Protein AF-X0CG64-F1 (afdb_monomer_lite)

Secondary structure (DSSP, 8-state):
--SSHHHHHHHHHHHHHHHHHHHHTEEE-TTT--EEETT-SB--STTT--B----HHHHHHHHHHHHHHHHHHHHHHH-S-SSSHHHHHHHHHHHHHHHHHH-HHHHHHH--HHHHHHHHSHHHHH--

pLDDT: mean 71.72, std 9.98, range [33.91, 88.56]

Organism: NCBI:txid1089458

Sequence (128 aa):
MAIFNFTESAQILRETILGLFDNANRCRCLACGIDNFLGNQHCSGALCGQALSVSLAAQKRALAENIHNHVLDHLRQHGPPAHGRLRRLVRVVILIESARLEGPATLATLIIPDNMIALFGQNSLLSD

Radius of gyration: 17.11 Å; chains: 1; bounding box: 44×32×49 Å

Structure (mmCIF, N/CA/C/O backbone):
data_AF-X0CG64-F1
#
_entry.id   AF-X0CG64-F1
#
loop_
_atom_site.group_PDB
_atom_site.id
_atom_site.type_symbol
_atom_site.label_atom_id
_atom_site.label_alt_id
_atom_site.label_comp_id
_atom_site.label_asym_id
_atom_site.label_entity_id
_atom_site.label_seq_id
_atom_site.pdbx_PDB_ins_code
_atom_site.Cartn_x
_atom_site.Cartn_y
_atom_site.Cartn_z
_atom_site.occupancy
_atom_site.B_iso_or_equiv
_atom_site.auth_seq_id
_atom_site.auth_comp_id
_atom_site.auth_asym_id
_atom_site.auth_atom_id
_atom_site.pdbx_PDB_model_num
ATOM 1 N N . MET A 1 1 ? 2.750 -21.631 -24.506 1.00 33.91 1 MET A N 1
ATOM 2 C CA . MET A 1 1 ? 1.515 -20.993 -23.996 1.00 33.91 1 MET A CA 1
ATOM 3 C C . MET A 1 1 ? 1.868 -20.084 -22.817 1.00 33.91 1 MET A C 1
ATOM 5 O O . MET A 1 1 ? 1.818 -20.542 -21.690 1.00 33.91 1 MET A O 1
ATOM 9 N N . ALA A 1 2 ? 2.297 -18.836 -23.055 1.00 40.44 2 ALA A N 1
ATOM 10 C CA . ALA A 1 2 ? 2.787 -17.928 -21.993 1.00 40.44 2 ALA A CA 1
ATOM 11 C C . ALA A 1 2 ? 2.050 -16.574 -21.938 1.00 40.44 2 ALA A C 1
ATOM 13 O O . ALA A 1 2 ? 2.411 -15.696 -21.165 1.00 40.44 2 ALA A O 1
ATOM 14 N N . ILE A 1 3 ? 1.013 -16.404 -22.763 1.00 42.91 3 ILE A N 1
ATOM 15 C CA . ILE A 1 3 ? 0.292 -15.131 -22.916 1.00 42.91 3 ILE A CA 1
ATOM 16 C C . ILE A 1 3 ? -0.887 -15.033 -21.921 1.00 42.91 3 ILE A C 1
ATOM 18 O O . ILE A 1 3 ? -1.357 -13.940 -21.639 1.00 42.91 3 ILE A O 1
ATOM 22 N N . PHE A 1 4 ? -1.312 -16.151 -21.316 1.00 40.59 4 PHE A N 1
ATOM 23 C CA . PHE A 1 4 ? -2.484 -16.201 -20.429 1.00 40.59 4 PHE A CA 1
ATOM 24 C C . PHE A 1 4 ? -2.215 -15.890 -18.943 1.00 40.59 4 PHE A C 1
ATOM 26 O O . PHE A 1 4 ? -3.157 -15.555 -18.240 1.00 40.59 4 PHE A O 1
ATOM 33 N N . ASN A 1 5 ? -0.965 -15.903 -18.463 1.00 53.03 5 ASN A N 1
ATOM 34 C CA . ASN A 1 5 ? -0.682 -15.737 -17.020 1.00 53.03 5 ASN A CA 1
ATOM 35 C C . ASN A 1 5 ? -0.398 -14.290 -16.594 1.00 53.03 5 ASN A C 1
ATOM 37 O O . ASN A 1 5 ? -0.198 -14.011 -15.414 1.00 53.03 5 ASN A O 1
ATOM 41 N N . PHE A 1 6 ? -0.309 -13.370 -17.551 1.00 52.50 6 PHE A N 1
ATOM 42 C CA . PHE A 1 6 ? 0.230 -12.038 -17.300 1.00 52.50 6 PHE A CA 1
ATOM 43 C C . PHE A 1 6 ? -0.860 -11.006 -16.967 1.00 52.50 6 PHE A C 1
ATOM 45 O O . PHE A 1 6 ? -0.665 -10.113 -16.146 1.00 52.50 6 PHE A O 1
ATOM 52 N N . THR A 1 7 ? -2.033 -11.145 -17.583 1.00 60.47 7 THR A N 1
ATOM 53 C CA . THR A 1 7 ? -3.235 -10.366 -17.258 1.00 60.47 7 THR A CA 1
ATOM 54 C C . THR A 1 7 ? -3.812 -10.759 -15.902 1.00 60.47 7 THR A C 1
ATOM 56 O O . THR A 1 7 ? -4.173 -9.881 -15.124 1.00 60.47 7 THR A O 1
ATOM 59 N N . GLU A 1 8 ? -3.831 -12.056 -15.590 1.00 68.75 8 GLU A N 1
ATOM 60 C CA . GLU A 1 8 ? -4.320 -12.578 -14.309 1.00 68.75 8 GLU A CA 1
ATOM 61 C C . GLU A 1 8 ? -3.436 -12.126 -13.139 1.00 68.75 8 GLU A C 1
ATOM 63 O O . GLU A 1 8 ? -3.936 -11.603 -12.148 1.00 68.75 8 GLU A O 1
ATOM 68 N N . SER A 1 9 ? -2.109 -12.216 -13.276 1.00 68.81 9 SER A N 1
ATOM 69 C CA . SER A 1 9 ? -1.186 -11.793 -12.218 1.00 68.81 9 SER A CA 1
ATOM 70 C C . SER A 1 9 ? -1.264 -10.281 -11.948 1.00 68.81 9 SER A C 1
ATOM 72 O O . SER A 1 9 ? -1.265 -9.854 -10.790 1.00 68.81 9 SER A O 1
ATOM 74 N N . ALA A 1 10 ? -1.383 -9.459 -12.995 1.00 69.31 10 ALA A N 1
ATOM 75 C CA . ALA A 1 10 ? -1.559 -8.015 -12.867 1.00 69.31 10 ALA A CA 1
ATOM 76 C C . ALA A 1 10 ? -2.897 -7.650 -12.197 1.00 69.31 10 ALA A C 1
ATOM 78 O O . ALA A 1 10 ? -2.954 -6.706 -11.403 1.00 69.31 10 ALA A O 1
ATOM 79 N N . GLN A 1 11 ? -3.960 -8.405 -12.489 1.00 75.56 11 GLN A N 1
ATOM 80 C CA . GLN A 1 11 ? -5.264 -8.240 -11.854 1.00 75.56 11 GLN A CA 1
ATOM 81 C C . GLN A 1 11 ? -5.222 -8.630 -10.371 1.00 75.56 11 GLN A C 1
ATOM 83 O O . GLN A 1 11 ? -5.673 -7.848 -9.537 1.00 75.56 11 GLN A O 1
ATOM 88 N N . ILE A 1 12 ? -4.589 -9.755 -10.023 1.00 79.56 12 ILE A N 1
ATOM 89 C CA . ILE A 1 12 ? -4.390 -10.180 -8.627 1.00 79.56 12 ILE A CA 1
ATOM 90 C C . ILE A 1 12 ? -3.609 -9.121 -7.839 1.00 79.56 12 ILE A C 1
ATOM 92 O O . ILE A 1 12 ? -3.984 -8.780 -6.716 1.00 79.56 12 ILE A O 1
ATOM 96 N N . LEU A 1 13 ? -2.544 -8.553 -8.419 1.00 77.69 13 LEU A N 1
ATOM 97 C CA . LEU A 1 13 ? -1.782 -7.482 -7.771 1.00 77.69 13 LEU A CA 1
ATOM 98 C C . LEU A 1 13 ? -2.648 -6.233 -7.551 1.00 77.69 13 LEU A C 1
ATOM 100 O O . LEU A 1 13 ? -2.611 -5.641 -6.473 1.00 77.69 13 LEU A O 1
ATOM 104 N N . ARG A 1 14 ? -3.458 -5.846 -8.543 1.00 77.88 14 ARG A N 1
ATOM 105 C CA . ARG A 1 14 ? -4.403 -4.728 -8.418 1.00 77.88 14 ARG A CA 1
ATOM 106 C C . ARG A 1 14 ? -5.418 -4.971 -7.300 1.00 77.88 14 ARG A C 1
ATOM 108 O O . ARG A 1 14 ? -5.582 -4.098 -6.454 1.00 77.88 14 ARG A O 1
ATOM 115 N N . GLU A 1 15 ? -6.071 -6.129 -7.275 1.00 81.62 15 GLU A N 1
ATOM 116 C CA . GLU A 1 15 ? -7.056 -6.493 -6.246 1.00 81.62 15 GLU A CA 1
ATOM 117 C C . GLU A 1 15 ? -6.424 -6.541 -4.850 1.00 81.62 15 GLU A C 1
ATOM 119 O O . GLU A 1 15 ? -6.993 -6.013 -3.896 1.00 81.62 15 GLU A O 1
ATOM 124 N N . THR A 1 16 ? -5.200 -7.066 -4.747 1.00 83.38 16 THR A N 1
ATOM 125 C CA . THR A 1 16 ? -4.424 -7.066 -3.499 1.00 83.38 16 THR A CA 1
ATOM 126 C C . THR A 1 16 ? -4.189 -5.642 -3.007 1.00 83.38 16 THR A C 1
ATOM 128 O O . THR A 1 16 ? -4.484 -5.338 -1.855 1.00 83.38 16 THR A O 1
ATOM 131 N N . ILE A 1 17 ? -3.708 -4.743 -3.874 1.00 79.62 17 ILE A N 1
ATOM 132 C CA . ILE A 1 17 ? -3.458 -3.347 -3.498 1.00 79.62 17 ILE A CA 1
ATOM 133 C C . ILE A 1 17 ? -4.759 -2.669 -3.058 1.00 79.62 17 ILE A C 1
ATOM 135 O O . ILE A 1 17 ? -4.770 -2.023 -2.015 1.00 79.62 17 ILE A O 1
ATOM 139 N N . LEU A 1 18 ? -5.865 -2.855 -3.786 1.00 79.62 18 LEU A N 1
ATOM 140 C CA . LEU A 1 18 ? -7.173 -2.318 -3.392 1.00 79.62 18 LEU A CA 1
ATOM 141 C C . LEU A 1 18 ? -7.599 -2.823 -2.002 1.00 79.62 18 LEU A C 1
ATOM 143 O O . LEU A 1 18 ? -7.996 -2.019 -1.159 1.00 79.62 18 LEU A O 1
ATOM 147 N N . GLY A 1 19 ? -7.419 -4.117 -1.726 1.00 81.19 19 GLY A N 1
ATOM 148 C CA . GLY A 1 19 ? -7.672 -4.703 -0.409 1.00 81.19 19 GLY A CA 1
ATOM 149 C C . GLY A 1 19 ? -6.789 -4.120 0.702 1.00 81.19 19 GLY A C 1
ATOM 150 O O . GLY A 1 19 ? -7.251 -3.957 1.831 1.00 81.19 19 GLY A O 1
ATOM 151 N N . LEU A 1 20 ? -5.541 -3.737 0.405 1.00 81.19 20 LEU A N 1
ATOM 152 C CA . LEU A 1 20 ? -4.673 -3.047 1.368 1.00 81.19 20 LEU A CA 1
ATOM 153 C C . LEU A 1 20 ? -5.197 -1.651 1.716 1.00 81.19 20 LEU A C 1
ATOM 155 O O . LEU A 1 20 ? -5.134 -1.274 2.883 1.00 81.19 20 LEU A O 1
ATOM 159 N N . PHE A 1 21 ? -5.736 -0.900 0.749 1.00 77.25 21 PHE A N 1
ATOM 160 C CA . PHE A 1 21 ? -6.379 0.392 1.024 1.00 77.25 21 PHE A CA 1
ATOM 161 C C . PHE A 1 21 ? -7.618 0.228 1.904 1.00 77.25 21 PHE A C 1
ATOM 163 O O . PHE A 1 21 ? -7.781 0.967 2.876 1.00 77.25 21 PHE A O 1
ATOM 170 N N . ASP A 1 22 ? -8.457 -0.765 1.612 1.00 78.81 22 ASP A N 1
ATOM 171 C CA . ASP A 1 22 ? -9.647 -1.048 2.416 1.00 78.81 22 ASP A CA 1
ATOM 172 C C . ASP A 1 22 ? -9.281 -1.471 3.843 1.00 78.81 22 ASP A C 1
ATOM 174 O O . ASP A 1 22 ? -9.911 -1.023 4.802 1.00 78.81 22 ASP A O 1
ATOM 178 N N . ASN A 1 23 ? -8.230 -2.280 3.999 1.00 75.12 23 ASN A N 1
ATOM 179 C CA . ASN A 1 23 ? -7.716 -2.684 5.305 1.00 75.12 23 ASN A CA 1
ATOM 180 C C . ASN A 1 23 ? -7.045 -1.533 6.052 1.00 75.12 23 ASN A C 1
ATOM 182 O O . ASN A 1 23 ? -7.220 -1.417 7.258 1.00 75.12 23 ASN A O 1
ATOM 186 N N . ALA A 1 24 ? -6.306 -0.663 5.368 1.00 72.62 24 ALA A N 1
ATOM 187 C CA . ALA A 1 24 ? -5.693 0.499 6.000 1.00 72.62 24 ALA A CA 1
ATOM 188 C C . ALA A 1 24 ? -6.726 1.529 6.451 1.00 72.62 24 ALA A C 1
ATOM 190 O O . ALA A 1 24 ? -6.491 2.201 7.446 1.00 72.62 24 ALA A O 1
ATOM 191 N N . ASN A 1 25 ? -7.879 1.599 5.778 1.00 71.12 25 ASN A N 1
ATOM 192 C CA . ASN A 1 25 ? -9.037 2.378 6.216 1.00 71.12 25 ASN A CA 1
ATOM 193 C C . ASN A 1 25 ? -9.748 1.784 7.443 1.00 71.12 25 ASN A C 1
ATOM 195 O O . ASN A 1 25 ? -10.665 2.414 7.983 1.00 71.12 25 ASN A O 1
ATOM 199 N N . ARG A 1 26 ? -9.324 0.597 7.898 1.00 74.69 26 ARG A N 1
ATOM 200 C CA . ARG A 1 26 ? -9.812 -0.062 9.106 1.00 74.69 26 ARG A CA 1
ATOM 201 C C . ARG A 1 26 ? -8.754 -0.015 10.206 1.00 74.69 26 ARG A C 1
ATOM 203 O O . ARG A 1 26 ? -7.597 -0.373 10.027 1.00 74.69 26 ARG A O 1
ATOM 210 N N . CYS A 1 27 ? -9.174 0.382 11.396 1.00 76.12 27 CYS A N 1
ATOM 211 C CA . CYS A 1 27 ? -8.389 0.301 12.614 1.00 76.12 27 CYS A CA 1
ATOM 212 C C . CYS A 1 27 ? -9.028 -0.719 13.550 1.00 76.12 27 CYS A C 1
ATOM 214 O O . CYS A 1 27 ? -10.122 -0.495 14.076 1.00 76.12 27 CYS A O 1
ATOM 216 N N . ARG A 1 28 ? -8.336 -1.829 13.803 1.00 78.31 28 ARG A N 1
ATOM 217 C CA . ARG A 1 28 ? -8.804 -2.817 14.772 1.00 78.31 28 ARG A CA 1
ATOM 218 C C . ARG A 1 28 ? -8.564 -2.313 16.192 1.00 78.31 28 ARG A C 1
ATOM 220 O O . ARG A 1 28 ? -7.446 -1.950 16.550 1.00 78.31 28 ARG A O 1
ATOM 227 N N . CYS A 1 29 ? -9.610 -2.272 17.009 1.00 81.69 29 CYS A N 1
ATOM 228 C CA . CYS A 1 29 ? -9.488 -1.910 18.415 1.00 81.69 29 CYS A CA 1
ATOM 229 C C . CYS A 1 29 ? -8.742 -3.014 19.174 1.00 81.69 29 CYS A C 1
ATOM 231 O O . CYS A 1 29 ? -9.172 -4.164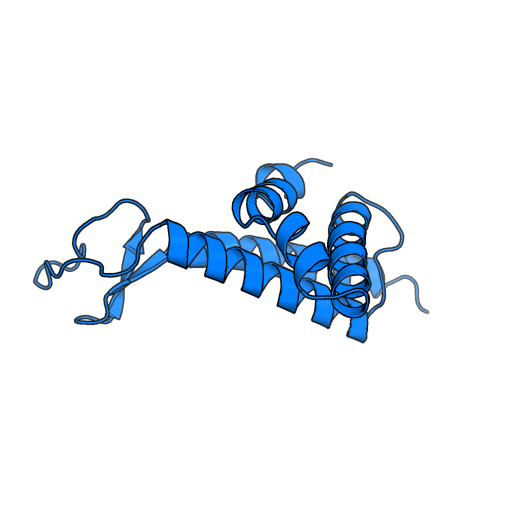 19.164 1.00 81.69 29 CYS A O 1
ATOM 233 N N . LEU A 1 30 ? -7.664 -2.670 19.882 1.00 82.19 30 LEU A N 1
ATOM 234 C CA . LEU A 1 30 ? -6.868 -3.645 20.640 1.00 82.19 30 LEU A CA 1
ATOM 235 C C . LEU A 1 30 ? -7.604 -4.221 21.859 1.00 82.19 30 LEU A C 1
ATOM 237 O O . LEU A 1 30 ? -7.259 -5.303 22.318 1.00 82.19 30 LEU A O 1
ATOM 241 N N . ALA A 1 31 ? -8.617 -3.518 22.374 1.00 85.25 31 ALA A N 1
ATOM 242 C CA . ALA A 1 31 ? -9.338 -3.940 23.572 1.00 85.25 31 ALA A CA 1
ATOM 243 C C . ALA A 1 31 ? -10.480 -4.924 23.274 1.00 85.25 31 ALA A C 1
ATOM 245 O O . ALA A 1 31 ? -10.681 -5.873 24.023 1.00 85.25 31 ALA A O 1
ATOM 246 N N . CYS A 1 32 ? -11.236 -4.706 22.191 1.00 87.06 32 CYS A N 1
ATOM 247 C CA . CYS A 1 32 ? -12.401 -5.536 21.848 1.00 87.06 32 CYS A CA 1
ATOM 248 C C . CYS A 1 32 ? -12.297 -6.241 20.489 1.00 87.06 32 CYS A C 1
ATOM 250 O O . CYS A 1 32 ? -13.175 -7.021 20.134 1.00 87.06 32 CYS A O 1
ATOM 252 N N . GLY A 1 33 ? -11.253 -5.966 19.703 1.00 82.69 33 GLY A N 1
ATOM 253 C CA . GLY A 1 33 ? -11.023 -6.600 18.408 1.00 82.69 33 GLY A CA 1
ATOM 254 C C . GLY A 1 33 ? -11.948 -6.143 17.277 1.00 82.69 33 GLY A C 1
ATOM 255 O O . GLY A 1 33 ? -11.851 -6.720 16.197 1.00 82.69 33 GLY A O 1
ATOM 256 N N . ILE A 1 34 ? -12.815 -5.148 17.496 1.00 84.44 34 ILE A N 1
ATOM 257 C CA . ILE A 1 34 ? -13.733 -4.603 16.482 1.00 84.44 34 ILE A CA 1
ATOM 258 C C . ILE A 1 34 ? -12.972 -3.716 15.494 1.00 84.44 34 ILE A C 1
ATOM 260 O O . ILE A 1 34 ? -12.146 -2.895 15.904 1.00 84.44 34 ILE A O 1
ATOM 264 N N . ASP A 1 35 ? -13.288 -3.845 14.207 1.00 82.56 35 ASP A N 1
ATOM 265 C CA . ASP A 1 35 ? -12.771 -2.969 13.157 1.00 82.56 35 ASP A CA 1
ATOM 266 C C . ASP A 1 35 ? -13.525 -1.635 13.138 1.00 82.56 35 ASP A C 1
ATOM 268 O O . ASP A 1 35 ? -14.753 -1.581 13.142 1.00 82.56 35 ASP A O 1
ATOM 272 N N . ASN A 1 36 ? -12.771 -0.542 13.116 1.00 78.06 36 ASN A N 1
ATOM 273 C CA . ASN A 1 36 ? -13.279 0.826 13.117 1.00 78.06 36 ASN A CA 1
ATOM 274 C C . ASN A 1 36 ? -12.846 1.541 11.850 1.00 78.06 36 ASN A C 1
ATOM 276 O O . ASN A 1 36 ? -11.786 1.241 11.316 1.00 78.06 36 ASN A O 1
ATOM 280 N N . PHE A 1 37 ? -13.614 2.530 11.410 1.00 71.88 37 PHE A N 1
ATOM 281 C CA . PHE A 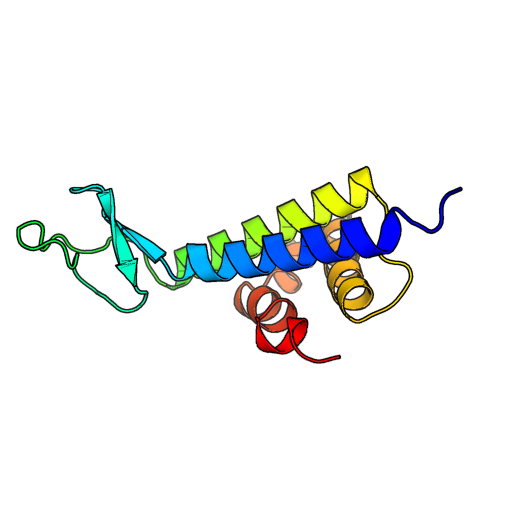1 37 ? -13.203 3.366 10.289 1.00 71.88 37 PHE A CA 1
ATOM 282 C C . PHE A 1 37 ? -12.221 4.452 10.716 1.00 71.88 37 PHE A C 1
ATOM 284 O O . PHE A 1 37 ? -12.214 4.926 11.857 1.00 71.88 37 PHE A O 1
ATOM 291 N N . LEU A 1 38 ? -11.397 4.849 9.756 1.00 66.31 38 LEU A N 1
ATOM 292 C CA . LEU A 1 38 ? -10.441 5.930 9.901 1.00 66.31 38 LEU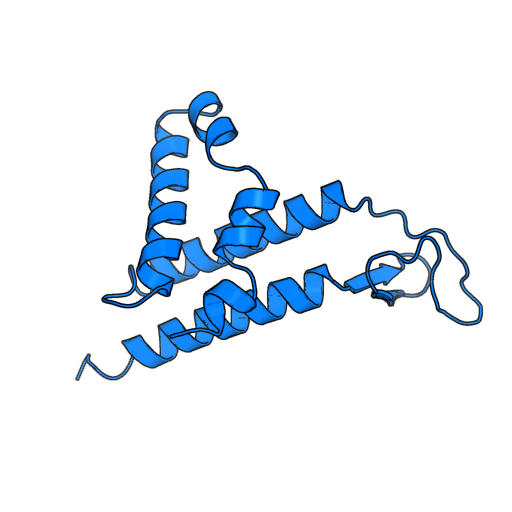 A CA 1
ATOM 293 C C . LEU A 1 38 ? -11.137 7.256 10.247 1.00 66.31 38 LEU A C 1
ATOM 295 O O . LEU A 1 38 ? -12.153 7.612 9.656 1.00 66.31 38 LEU A O 1
ATOM 299 N N . GLY A 1 39 ? -10.580 7.982 11.220 1.00 63.38 39 GLY A N 1
ATOM 300 C CA . GLY A 1 39 ? -11.147 9.231 11.746 1.00 63.38 39 GLY A CA 1
ATOM 301 C C . GLY A 1 39 ? -11.895 9.074 13.073 1.00 63.38 39 GLY A C 1
ATOM 302 O O . GLY A 1 39 ? -12.069 10.061 13.787 1.00 63.38 39 GLY A O 1
ATOM 303 N N . ASN A 1 40 ? -12.253 7.847 13.465 1.00 72.00 40 ASN A N 1
ATOM 304 C CA . ASN A 1 40 ? -12.764 7.590 14.806 1.00 72.00 40 ASN A CA 1
ATOM 305 C C . ASN A 1 40 ? -11.636 7.743 15.837 1.00 72.00 40 ASN A C 1
ATOM 307 O O . ASN A 1 40 ? -10.594 7.101 15.732 1.00 72.00 40 ASN A O 1
ATOM 311 N N . GLN A 1 41 ? -11.850 8.576 16.857 1.00 76.19 41 GLN A N 1
ATOM 312 C CA . GLN A 1 41 ? -10.925 8.683 17.996 1.00 76.19 41 GLN A CA 1
ATOM 313 C C . GLN A 1 41 ? -11.149 7.564 19.023 1.00 76.19 41 GLN A C 1
ATOM 315 O O . GLN A 1 41 ? -10.235 7.202 19.758 1.00 76.19 41 GLN A O 1
ATOM 320 N N . HIS A 1 42 ? -12.356 6.994 19.049 1.00 84.38 42 HIS A N 1
ATOM 321 C CA . HIS A 1 42 ? -12.777 5.958 19.988 1.00 84.38 42 HIS A CA 1
ATOM 322 C C . HIS A 1 42 ? -13.394 4.775 19.243 1.00 84.38 42 HIS A C 1
ATOM 324 O O . HIS A 1 42 ? -13.932 4.927 18.145 1.00 84.38 42 HIS A O 1
ATOM 330 N N . CYS A 1 43 ? -13.327 3.592 19.846 1.00 85.75 43 CYS A N 1
ATOM 331 C CA . CYS A 1 43 ? -13.922 2.396 19.280 1.00 85.75 43 CYS A CA 1
ATOM 332 C C . CYS A 1 43 ? -15.459 2.491 19.236 1.00 85.75 43 CYS A C 1
ATOM 334 O O . CYS A 1 43 ? -16.092 2.799 20.243 1.00 85.75 43 CYS A O 1
ATOM 336 N N . SER A 1 44 ? -16.050 2.147 18.089 1.00 85.19 44 SER A N 1
ATOM 337 C CA . SER A 1 44 ? -17.491 2.065 17.825 1.00 85.19 44 SER A CA 1
ATOM 338 C C . SER A 1 44 ? -18.181 0.863 18.477 1.00 85.19 44 SER A C 1
ATOM 340 O O . SER A 1 44 ? -19.400 0.725 18.383 1.00 85.19 44 SER A O 1
ATOM 342 N N . GLY A 1 45 ? -17.428 -0.021 19.137 1.00 84.88 45 GLY A N 1
ATOM 343 C CA . GLY A 1 45 ? -17.992 -1.121 19.904 1.00 84.88 45 GLY A CA 1
ATOM 344 C C . GLY A 1 45 ? -18.875 -0.590 21.027 1.00 84.88 45 GLY A C 1
ATOM 345 O O . GLY A 1 45 ? -18.391 0.171 21.863 1.00 84.88 45 GLY A O 1
ATOM 346 N N . ALA A 1 46 ? -20.135 -1.038 21.071 1.00 80.56 46 ALA A N 1
ATOM 347 C CA . ALA A 1 46 ? -21.189 -0.529 21.958 1.00 80.56 46 ALA A CA 1
ATOM 348 C C . ALA A 1 46 ? -20.800 -0.419 23.448 1.00 80.56 46 ALA A C 1
ATOM 350 O O . ALA A 1 46 ? -21.366 0.400 24.163 1.00 80.56 46 ALA A O 1
ATOM 351 N N . LEU A 1 47 ? -19.833 -1.221 23.909 1.00 85.50 47 LEU A N 1
ATOM 352 C CA . LEU A 1 47 ? -19.344 -1.237 25.293 1.00 85.50 47 LEU A CA 1
ATOM 353 C C . LEU A 1 47 ? -17.832 -0.997 25.420 1.00 85.50 47 LEU A C 1
ATOM 355 O O . LEU A 1 47 ? -17.291 -1.084 26.517 1.00 85.50 47 LEU A O 1
ATOM 359 N N . CYS A 1 48 ? -17.125 -0.747 24.315 1.00 88.56 48 CYS A N 1
ATOM 360 C CA . CYS A 1 48 ? -15.674 -0.609 24.348 1.00 88.56 48 CYS A CA 1
ATOM 361 C C . CYS A 1 48 ? -15.259 0.827 24.660 1.00 88.56 48 CYS A C 1
ATOM 363 O O . CYS A 1 48 ? -14.554 1.051 25.639 1.00 88.56 48 CYS A O 1
ATOM 365 N N . GLY A 1 49 ? -15.649 1.786 23.809 1.00 78.44 49 GLY A N 1
ATOM 366 C CA . GLY A 1 49 ? -15.325 3.210 23.968 1.00 78.44 49 GLY A CA 1
ATOM 367 C C . GLY A 1 49 ? -13.830 3.550 24.061 1.00 78.44 49 GLY A C 1
ATOM 368 O O . GLY A 1 49 ? -13.490 4.710 24.258 1.00 78.44 49 GLY A O 1
ATOM 369 N N . GLN A 1 50 ? -12.929 2.570 23.928 1.00 84.94 50 GLN A N 1
ATOM 370 C CA . GLN A 1 50 ? -11.490 2.759 24.087 1.00 84.94 50 GLN A CA 1
ATOM 371 C C . GLN A 1 50 ? -10.936 3.664 22.998 1.00 84.94 50 GLN A C 1
ATOM 373 O O . GLN A 1 50 ? -11.342 3.565 21.837 1.00 84.94 50 GLN A O 1
ATOM 378 N N . ALA A 1 51 ? -9.977 4.507 23.374 1.00 82.31 51 ALA A N 1
ATOM 379 C CA . ALA A 1 51 ? -9.264 5.338 22.422 1.00 82.31 51 ALA A CA 1
ATOM 380 C C . ALA A 1 51 ? -8.545 4.448 21.399 1.00 82.31 51 ALA A C 1
ATOM 382 O O . ALA A 1 51 ? -7.841 3.498 21.752 1.00 82.31 51 ALA A O 1
ATOM 383 N N . LEU A 1 52 ? -8.732 4.749 20.118 1.00 77.06 52 LEU A N 1
ATOM 384 C CA . LEU A 1 52 ? -7.990 4.085 19.058 1.00 77.06 52 LEU A CA 1
ATOM 385 C C . LEU A 1 52 ? -6.576 4.675 19.061 1.00 77.06 52 LEU A C 1
ATOM 387 O O . LEU A 1 52 ? -6.368 5.842 18.749 1.00 77.06 52 LEU A O 1
ATOM 391 N N . SER A 1 53 ? -5.596 3.868 19.468 1.00 66.44 53 SER A N 1
ATOM 392 C CA . SER A 1 53 ? -4.216 4.308 19.721 1.00 66.44 53 SER A CA 1
ATOM 393 C C . SER A 1 53 ? -3.395 4.564 18.456 1.00 66.44 53 SER A C 1
ATOM 395 O O . SER A 1 53 ? -2.219 4.921 18.542 1.00 66.44 53 SER A O 1
ATOM 397 N N . VAL A 1 54 ? -3.964 4.328 17.273 1.00 67.94 54 VAL A N 1
ATOM 398 C CA . VAL A 1 54 ? -3.203 4.337 16.028 1.00 67.94 54 VAL A CA 1
ATOM 399 C C . VAL A 1 54 ? -3.305 5.707 15.369 1.00 67.94 54 VAL A C 1
ATOM 401 O O . VAL A 1 54 ? -4.374 6.132 14.940 1.00 67.94 54 VAL A O 1
ATOM 404 N N . SER A 1 55 ? -2.173 6.405 15.274 1.00 70.19 55 SER A N 1
ATOM 405 C CA . SER A 1 55 ? -2.113 7.685 14.573 1.00 70.19 55 SER A CA 1
ATOM 406 C C . SER A 1 55 ? -2.278 7.489 13.062 1.00 70.19 55 SER A C 1
ATOM 408 O O . SER A 1 55 ? -1.756 6.533 12.481 1.00 70.19 55 SER A O 1
ATOM 410 N N . LEU A 1 56 ? -2.946 8.443 12.404 1.00 69.50 56 LEU A N 1
ATOM 411 C CA . LEU A 1 56 ? -3.080 8.494 10.941 1.00 69.50 56 LEU A CA 1
ATOM 412 C C . LEU A 1 56 ? -1.717 8.341 10.242 1.00 69.50 56 LEU A C 1
ATOM 414 O O . LEU A 1 56 ? -1.599 7.646 9.237 1.00 69.50 56 LEU A O 1
ATOM 418 N N . ALA A 1 57 ? -0.671 8.960 10.794 1.00 68.75 57 ALA A N 1
ATOM 419 C CA . ALA A 1 57 ? 0.685 8.875 10.260 1.00 68.75 57 ALA A CA 1
ATOM 420 C C . ALA A 1 57 ? 1.258 7.446 10.314 1.00 68.75 57 ALA A C 1
ATOM 422 O O . ALA A 1 57 ? 1.883 7.002 9.350 1.00 68.75 57 ALA A O 1
ATOM 423 N N . ALA A 1 58 ? 1.030 6.714 11.410 1.00 70.88 58 ALA A N 1
ATOM 424 C CA . ALA A 1 58 ? 1.483 5.332 11.545 1.00 70.88 58 ALA A CA 1
ATOM 425 C C . ALA A 1 58 ? 0.758 4.393 10.566 1.00 70.88 58 ALA A C 1
ATOM 427 O O . ALA A 1 58 ? 1.406 3.559 9.938 1.00 70.88 58 ALA A O 1
ATOM 428 N N . GLN A 1 59 ? -0.553 4.570 10.364 1.00 72.12 59 GLN A N 1
ATOM 429 C CA . GLN A 1 59 ? -1.319 3.777 9.389 1.00 72.12 59 GLN A CA 1
ATOM 430 C C . GLN A 1 59 ? -0.895 4.056 7.952 1.00 72.12 59 GLN A C 1
ATOM 432 O O . GLN A 1 59 ? -0.704 3.120 7.182 1.00 72.12 59 GLN A O 1
ATOM 437 N N . LYS A 1 60 ? -0.689 5.329 7.592 1.00 72.25 60 LYS A N 1
ATOM 438 C CA . LYS A 1 60 ? -0.187 5.696 6.262 1.00 72.25 60 LYS A CA 1
ATOM 439 C C . LYS A 1 60 ? 1.164 5.048 5.969 1.00 72.25 60 LYS A C 1
ATOM 441 O O . LYS A 1 60 ? 1.374 4.538 4.872 1.00 72.25 60 LYS A O 1
ATOM 446 N N . ARG A 1 61 ? 2.069 5.037 6.953 1.00 72.69 61 ARG A N 1
ATOM 447 C CA . ARG A 1 61 ? 3.367 4.363 6.824 1.00 72.69 61 ARG A CA 1
ATOM 448 C C . ARG A 1 61 ? 3.195 2.851 6.637 1.00 72.69 61 ARG A C 1
ATOM 450 O O . ARG A 1 61 ? 3.732 2.317 5.675 1.00 72.69 61 ARG A O 1
ATOM 457 N N . ALA A 1 62 ? 2.387 2.199 7.474 1.00 75.06 62 ALA A N 1
ATOM 458 C CA . ALA A 1 62 ? 2.115 0.764 7.361 1.00 75.06 62 ALA A CA 1
ATOM 459 C C . ALA A 1 62 ? 1.470 0.383 6.012 1.00 75.06 62 ALA A C 1
ATOM 461 O O . ALA A 1 62 ? 1.851 -0.612 5.402 1.00 75.06 62 ALA A O 1
ATOM 462 N N . LEU A 1 63 ? 0.531 1.190 5.503 1.00 79.06 63 LEU A N 1
ATOM 463 C CA . LEU A 1 63 ? -0.068 0.997 4.179 1.00 79.06 63 LEU A CA 1
ATOM 464 C C . LEU A 1 63 ? 0.984 1.092 3.069 1.00 79.06 63 LEU A C 1
ATOM 466 O O . LEU A 1 63 ? 1.050 0.213 2.212 1.00 79.06 63 LEU A O 1
ATOM 470 N N . ALA A 1 64 ? 1.817 2.13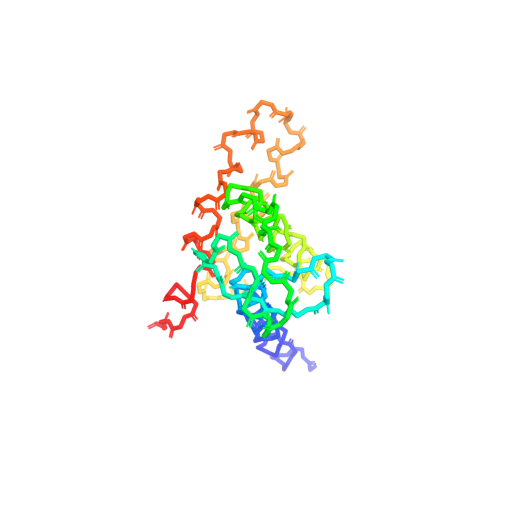5 3.090 1.00 75.12 64 ALA A N 1
ATOM 471 C CA . ALA A 1 64 ? 2.866 2.322 2.092 1.00 75.12 64 ALA A CA 1
ATOM 472 C C . ALA A 1 64 ? 3.878 1.161 2.093 1.00 75.12 64 ALA A C 1
ATOM 474 O O . ALA A 1 64 ? 4.244 0.674 1.024 1.00 75.12 64 ALA A O 1
ATOM 475 N N . GLU A 1 65 ? 4.283 0.686 3.274 1.00 78.00 65 GLU A N 1
ATOM 476 C CA . GLU A 1 65 ? 5.170 -0.473 3.433 1.00 78.00 65 GLU A CA 1
ATOM 477 C C . GLU A 1 65 ? 4.530 -1.762 2.901 1.00 78.00 65 GLU A C 1
ATOM 479 O O . GLU A 1 65 ? 5.165 -2.496 2.143 1.00 78.00 65 GLU A O 1
ATOM 484 N N . ASN A 1 66 ? 3.259 -2.017 3.220 1.00 81.12 66 ASN A N 1
ATOM 485 C CA . ASN A 1 66 ? 2.546 -3.196 2.726 1.00 81.12 66 ASN A CA 1
ATOM 486 C C . ASN A 1 66 ? 2.407 -3.181 1.199 1.00 81.12 66 ASN A C 1
ATOM 488 O O . ASN A 1 66 ? 2.698 -4.186 0.552 1.00 81.12 66 ASN A O 1
ATOM 492 N N . ILE A 1 67 ? 2.017 -2.045 0.609 1.00 81.38 67 ILE A N 1
ATOM 493 C CA . ILE A 1 67 ? 1.937 -1.889 -0.852 1.00 81.38 67 ILE A CA 1
ATOM 494 C C . ILE A 1 67 ? 3.301 -2.168 -1.484 1.00 81.38 67 ILE A C 1
ATOM 496 O O . ILE A 1 67 ? 3.392 -2.945 -2.433 1.00 81.38 67 ILE A O 1
ATOM 500 N N . HIS A 1 68 ? 4.362 -1.563 -0.945 1.00 80.69 68 HIS A N 1
ATOM 501 C CA . HIS A 1 68 ? 5.722 -1.757 -1.433 1.00 80.69 68 HIS A CA 1
ATOM 502 C C . HIS A 1 68 ? 6.125 -3.239 -1.424 1.00 80.69 68 HIS A C 1
ATOM 504 O O . HIS A 1 68 ? 6.568 -3.760 -2.447 1.00 80.69 68 HIS A O 1
ATOM 510 N N . ASN A 1 69 ? 5.917 -3.930 -0.300 1.00 80.88 69 ASN A N 1
ATOM 511 C CA . ASN A 1 69 ? 6.284 -5.338 -0.143 1.00 80.88 69 ASN A CA 1
ATOM 512 C C . ASN A 1 69 ? 5.504 -6.248 -1.101 1.00 80.88 69 ASN A C 1
ATOM 514 O O . ASN A 1 69 ? 6.107 -7.076 -1.777 1.00 80.88 69 ASN A O 1
ATOM 518 N N . HIS A 1 70 ? 4.191 -6.048 -1.239 1.00 82.94 70 HIS A N 1
ATOM 519 C CA . HIS A 1 70 ? 3.378 -6.846 -2.160 1.00 82.94 70 HIS A CA 1
ATOM 520 C C . HIS A 1 70 ? 3.767 -6.643 -3.628 1.00 82.94 70 HIS A C 1
ATOM 522 O O . HIS A 1 70 ? 3.819 -7.605 -4.396 1.00 82.94 70 HIS A O 1
ATOM 528 N N . VAL A 1 71 ? 4.081 -5.408 -4.027 1.00 81.06 71 VAL A N 1
ATOM 529 C CA . VAL A 1 71 ? 4.562 -5.125 -5.385 1.00 81.06 71 VAL A CA 1
ATOM 530 C C . VAL A 1 71 ? 5.937 -5.756 -5.620 1.00 81.06 71 VAL A C 1
ATOM 532 O O . VAL A 1 71 ? 6.178 -6.313 -6.692 1.00 81.06 71 VAL A O 1
ATOM 535 N N . LEU A 1 72 ? 6.827 -5.705 -4.628 1.00 81.25 72 LEU A N 1
ATOM 536 C CA . LEU A 1 72 ? 8.156 -6.308 -4.705 1.00 81.25 72 LEU A CA 1
ATOM 537 C C . LEU A 1 72 ? 8.094 -7.837 -4.814 1.00 81.25 72 LEU A C 1
ATOM 539 O O . LEU A 1 72 ? 8.813 -8.432 -5.617 1.00 81.25 72 LEU A O 1
ATOM 543 N N . ASP A 1 73 ? 7.221 -8.480 -4.046 1.00 82.38 73 ASP A N 1
ATOM 544 C CA . ASP A 1 73 ? 7.041 -9.928 -4.111 1.00 82.38 73 ASP A CA 1
ATOM 545 C C . ASP A 1 73 ? 6.427 -10.359 -5.444 1.00 82.38 73 ASP A C 1
ATOM 547 O O . ASP A 1 73 ? 6.915 -11.304 -6.068 1.00 82.38 73 ASP A O 1
ATOM 551 N N . HIS A 1 74 ? 5.445 -9.610 -5.956 1.00 79.62 74 HIS A N 1
ATOM 552 C CA . HIS A 1 74 ? 4.911 -9.836 -7.298 1.00 79.62 74 HIS A CA 1
ATOM 553 C C . HIS A 1 74 ? 6.000 -9.717 -8.376 1.00 79.62 74 HIS A C 1
ATOM 555 O O . HIS A 1 74 ? 6.098 -10.567 -9.262 1.00 79.62 74 HIS A O 1
ATOM 561 N N . LEU A 1 75 ? 6.863 -8.700 -8.278 1.00 77.25 75 LEU A N 1
ATOM 562 C CA . LEU A 1 75 ? 8.001 -8.511 -9.177 1.00 77.25 75 LEU A CA 1
ATOM 563 C C . LEU A 1 75 ? 8.961 -9.702 -9.178 1.00 77.25 75 LEU A C 1
ATOM 565 O O . LEU A 1 75 ? 9.419 -10.113 -10.243 1.00 77.25 75 LEU A O 1
ATOM 569 N N . ARG A 1 76 ? 9.265 -10.255 -8.000 1.00 79.00 76 ARG A N 1
ATOM 570 C CA . ARG A 1 76 ? 10.148 -11.422 -7.857 1.00 79.00 76 ARG A CA 1
ATOM 571 C C . ARG A 1 76 ? 9.549 -12.680 -8.482 1.00 79.00 76 ARG A C 1
ATOM 573 O O . ARG A 1 76 ? 10.292 -13.494 -9.018 1.00 79.00 76 ARG A O 1
ATOM 580 N N . GLN A 1 77 ? 8.228 -12.839 -8.407 1.00 77.44 77 GLN A N 1
ATOM 581 C CA . GLN A 1 77 ? 7.531 -14.042 -8.868 1.00 77.44 77 GLN A CA 1
ATOM 582 C C . GLN A 1 77 ? 7.175 -14.006 -10.360 1.00 77.44 77 GLN A C 1
ATOM 584 O O . GLN A 1 77 ? 7.232 -15.037 -11.028 1.00 77.44 77 GLN A O 1
ATOM 589 N N . HIS A 1 78 ? 6.815 -12.836 -10.894 1.00 75.56 78 HIS A N 1
ATOM 590 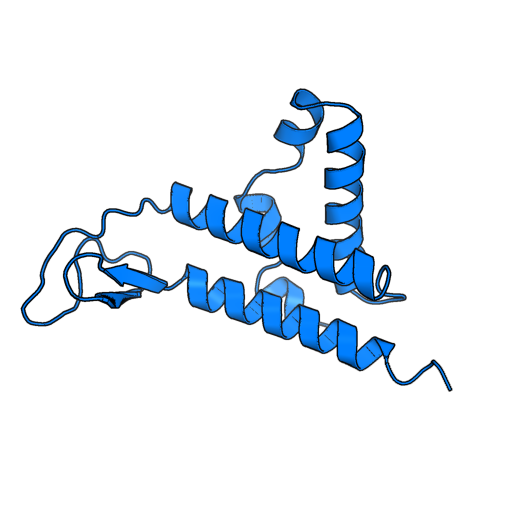C CA . HIS A 1 78 ? 6.226 -12.714 -12.235 1.00 75.56 78 HIS A CA 1
ATOM 591 C C . HIS A 1 78 ? 6.958 -11.734 -13.162 1.00 75.56 78 HIS A C 1
ATOM 593 O O . HIS A 1 78 ? 6.687 -11.709 -14.365 1.00 75.56 78 HIS A O 1
ATOM 599 N N . GLY A 1 79 ? 7.900 -10.947 -12.637 1.00 70.94 79 GLY A N 1
ATOM 600 C CA . GLY A 1 79 ? 8.542 -9.858 -13.370 1.00 70.94 79 GLY A CA 1
ATOM 601 C C . GLY A 1 79 ? 7.654 -8.609 -13.508 1.00 70.94 79 GLY A C 1
ATOM 602 O O . GLY A 1 79 ? 6.508 -8.581 -13.057 1.00 70.94 79 GLY A O 1
ATOM 603 N N . PRO A 1 80 ? 8.181 -7.520 -14.096 1.00 71.38 80 PRO A N 1
ATOM 604 C CA . PRO A 1 80 ? 7.456 -6.260 -14.227 1.00 71.38 80 PRO A CA 1
ATOM 605 C C . PRO A 1 80 ? 6.347 -6.343 -15.276 1.00 71.38 80 PRO A C 1
ATOM 607 O O . PRO A 1 80 ? 6.595 -6.885 -16.357 1.00 71.38 80 PRO A O 1
ATOM 610 N N . PRO A 1 81 ? 5.175 -5.716 -15.040 1.00 69.62 81 PRO A N 1
ATOM 611 C CA . PRO A 1 81 ? 4.089 -5.736 -15.993 1.00 69.62 81 PRO A CA 1
ATOM 612 C C . PRO A 1 81 ? 4.522 -5.235 -17.373 1.00 69.62 81 PRO A C 1
ATOM 614 O O . PRO A 1 81 ? 5.176 -4.194 -17.471 1.00 69.62 81 PRO A O 1
ATOM 617 N N . ALA A 1 82 ? 4.145 -5.928 -18.448 1.00 67.44 82 ALA A N 1
ATOM 618 C CA . ALA A 1 82 ? 4.549 -5.553 -19.795 1.00 67.44 82 ALA A CA 1
ATOM 619 C C . ALA A 1 82 ? 4.003 -4.167 -20.191 1.00 67.44 82 ALA A C 1
ATOM 621 O O . ALA A 1 82 ? 4.714 -3.379 -20.829 1.00 67.44 82 ALA A O 1
ATOM 622 N N . HIS A 1 83 ? 2.753 -3.846 -19.830 1.00 64.19 83 HIS A N 1
ATOM 623 C CA . HIS A 1 83 ? 2.038 -2.635 -20.257 1.00 64.19 83 HIS A CA 1
ATOM 624 C C . HIS A 1 83 ? 1.116 -2.101 -19.137 1.00 64.19 83 HIS A C 1
ATOM 626 O O . HIS A 1 83 ? 0.936 -2.748 -18.108 1.00 64.19 83 HIS A O 1
ATOM 632 N N . GLY A 1 84 ? 0.525 -0.918 -19.339 1.00 66.50 84 GLY A N 1
ATOM 633 C CA . GLY A 1 84 ? -0.501 -0.350 -18.448 1.00 66.50 84 GLY A CA 1
ATOM 634 C C . GLY A 1 84 ? 0.029 0.489 -17.276 1.00 66.50 84 GLY A C 1
ATOM 635 O O . GLY A 1 84 ? 1.238 0.618 -17.061 1.00 66.50 84 GLY A O 1
ATOM 636 N N . ARG A 1 85 ? -0.884 1.100 -16.507 1.00 67.31 85 ARG A N 1
ATOM 637 C CA . ARG A 1 85 ? -0.542 1.966 -15.357 1.00 67.31 85 ARG A CA 1
ATOM 638 C C . ARG A 1 85 ? 0.177 1.201 -14.246 1.00 67.31 85 ARG A C 1
ATOM 640 O O . ARG A 1 85 ? 1.115 1.742 -13.663 1.00 67.31 85 ARG A O 1
ATOM 647 N N . LEU A 1 86 ? -0.154 -0.079 -14.051 1.00 68.06 86 LEU A N 1
ATOM 648 C CA . LEU A 1 86 ? 0.532 -0.967 -13.107 1.00 68.06 86 LEU A CA 1
ATOM 649 C C . LEU A 1 86 ? 2.045 -1.030 -13.374 1.00 68.06 86 LEU A C 1
ATOM 651 O O . LEU A 1 86 ? 2.834 -0.995 -12.438 1.00 68.06 86 LEU A O 1
ATOM 655 N N . ARG A 1 87 ? 2.476 -1.006 -14.645 1.00 72.50 87 ARG A N 1
ATOM 656 C CA . ARG A 1 87 ? 3.901 -0.940 -15.011 1.00 72.50 87 ARG A CA 1
ATOM 657 C C . ARG A 1 87 ? 4.579 0.338 -14.515 1.00 72.50 87 ARG A C 1
ATOM 659 O O . ARG A 1 87 ? 5.731 0.288 -14.091 1.00 72.50 87 ARG A O 1
ATOM 666 N N . ARG A 1 88 ? 3.906 1.493 -14.597 1.00 68.62 88 ARG A N 1
ATOM 667 C CA . ARG A 1 88 ? 4.458 2.770 -14.102 1.00 68.62 88 ARG A CA 1
ATOM 668 C C . ARG A 1 88 ? 4.625 2.727 -12.585 1.00 68.62 88 ARG A C 1
ATOM 670 O O . ARG A 1 88 ? 5.660 3.152 -12.089 1.00 68.62 88 ARG A O 1
ATOM 677 N N . LEU A 1 89 ? 3.651 2.154 -11.887 1.00 67.75 89 LEU A N 1
ATOM 678 C CA . LEU A 1 89 ? 3.672 1.989 -10.434 1.00 67.75 89 LEU A CA 1
ATOM 679 C C . LEU A 1 89 ? 4.768 1.018 -9.981 1.00 67.75 89 LEU A C 1
ATOM 681 O O . LEU A 1 89 ? 5.561 1.324 -9.097 1.00 67.75 89 LEU A O 1
ATOM 685 N N . VAL A 1 90 ? 4.891 -0.109 -10.674 1.00 75.00 90 VAL A N 1
ATOM 686 C CA . VAL A 1 90 ? 5.953 -1.094 -10.463 1.00 75.00 90 VAL A CA 1
ATOM 687 C C . VAL A 1 90 ? 7.343 -0.498 -10.722 1.00 75.00 90 VAL A C 1
ATOM 689 O O . VAL A 1 90 ? 8.275 -0.766 -9.970 1.00 75.00 90 VAL A O 1
ATOM 692 N N . ARG A 1 91 ? 7.497 0.371 -11.732 1.00 74.00 91 ARG A N 1
ATOM 693 C CA 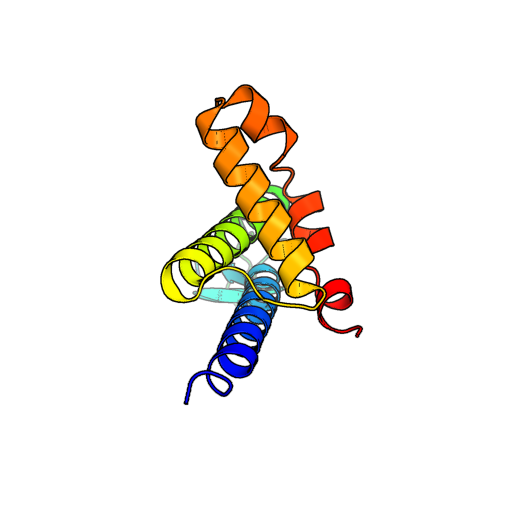. ARG A 1 91 ? 8.757 1.096 -11.974 1.00 74.00 91 ARG A CA 1
ATOM 694 C C . ARG A 1 91 ? 9.170 1.984 -10.800 1.00 74.00 91 ARG A C 1
ATOM 696 O O . ARG A 1 91 ? 10.364 2.084 -10.547 1.00 74.00 91 ARG A O 1
ATOM 703 N N . VAL A 1 92 ? 8.225 2.599 -10.089 1.00 72.06 92 VAL A N 1
ATOM 704 C CA . VAL A 1 92 ? 8.537 3.394 -8.888 1.00 72.06 92 VAL A CA 1
ATOM 705 C C . VAL A 1 92 ? 9.099 2.503 -7.781 1.00 72.06 92 VAL A C 1
ATOM 707 O O . VAL A 1 92 ? 10.098 2.863 -7.171 1.00 72.06 92 VAL A O 1
ATOM 710 N N . VAL A 1 93 ? 8.537 1.309 -7.578 1.00 74.31 93 VAL A N 1
ATOM 711 C CA . VAL A 1 93 ? 9.061 0.340 -6.598 1.00 74.31 93 VAL A CA 1
ATOM 712 C C . VAL A 1 93 ? 10.458 -0.154 -6.986 1.00 74.31 93 VAL A C 1
ATOM 714 O O . VAL A 1 93 ? 11.339 -0.220 -6.136 1.00 74.31 93 VAL A O 1
ATOM 717 N N . ILE A 1 94 ? 10.714 -0.401 -8.275 1.00 74.31 94 ILE A N 1
ATOM 718 C CA . ILE A 1 94 ? 12.065 -0.731 -8.764 1.00 74.31 94 ILE A CA 1
ATOM 719 C C . ILE A 1 94 ? 13.053 0.415 -8.485 1.00 74.31 94 ILE A C 1
ATOM 721 O O . ILE A 1 94 ? 14.188 0.158 -8.088 1.00 74.31 94 ILE A O 1
ATOM 725 N N . LEU A 1 95 ? 12.641 1.674 -8.674 1.00 73.25 95 LEU A N 1
ATOM 726 C CA . LEU A 1 95 ? 13.477 2.843 -8.375 1.00 73.25 95 LEU A CA 1
ATOM 727 C C . LEU A 1 95 ? 13.773 2.970 -6.875 1.00 73.25 95 LEU A C 1
ATOM 729 O O . LEU A 1 95 ? 14.913 3.248 -6.516 1.00 73.25 95 LEU A O 1
ATOM 733 N N . ILE A 1 96 ? 12.784 2.720 -6.013 1.00 71.69 96 ILE A N 1
ATOM 734 C CA . ILE A 1 96 ? 12.957 2.694 -4.552 1.00 71.69 96 ILE A CA 1
ATOM 735 C C . ILE A 1 96 ? 13.980 1.626 -4.149 1.00 71.69 96 ILE A C 1
ATOM 737 O O . ILE A 1 96 ? 14.915 1.918 -3.408 1.00 71.69 96 ILE A O 1
ATOM 741 N N . GLU A 1 97 ? 13.850 0.405 -4.669 1.00 72.12 97 GLU A N 1
ATOM 742 C CA . GLU A 1 97 ? 14.793 -0.679 -4.371 1.00 72.12 97 GLU A CA 1
ATOM 743 C C . GLU A 1 97 ? 16.194 -0.408 -4.935 1.00 72.12 97 GLU A C 1
ATOM 745 O O . GLU A 1 97 ? 17.187 -0.725 -4.285 1.00 72.12 97 GLU A O 1
ATOM 750 N N . SER A 1 98 ? 16.299 0.244 -6.096 1.00 70.69 98 SER A N 1
ATOM 751 C CA . SER A 1 98 ? 17.597 0.669 -6.641 1.00 70.69 98 SER A CA 1
ATOM 752 C C . SER A 1 98 ? 18.250 1.722 -5.738 1.00 70.69 98 SER A C 1
ATOM 754 O O . SER A 1 98 ? 19.412 1.587 -5.370 1.00 70.69 98 SER A O 1
ATOM 756 N N . ALA A 1 99 ? 17.483 2.714 -5.280 1.00 68.19 99 ALA A N 1
ATOM 757 C CA . ALA A 1 99 ? 17.957 3.731 -4.345 1.00 68.19 99 ALA A CA 1
ATOM 758 C C . ALA A 1 99 ? 18.322 3.161 -2.966 1.00 68.19 99 ALA A C 1
ATOM 760 O O . ALA A 1 99 ? 19.205 3.685 -2.288 1.00 68.19 99 ALA A O 1
ATOM 761 N N . ARG A 1 100 ? 17.691 2.058 -2.547 1.00 68.88 100 ARG A N 1
ATOM 762 C CA . ARG A 1 100 ? 18.062 1.338 -1.323 1.00 68.88 100 ARG A CA 1
ATOM 763 C C . ARG A 1 100 ? 19.489 0.790 -1.388 1.00 68.88 100 ARG A C 1
ATOM 765 O O . ARG A 1 100 ? 20.162 0.768 -0.359 1.00 68.88 100 ARG A O 1
ATOM 772 N N . LEU A 1 101 ? 19.947 0.383 -2.574 1.00 70.81 101 LEU A N 1
ATOM 773 C CA . LEU A 1 101 ? 21.330 -0.045 -2.813 1.00 70.81 101 LEU A CA 1
ATOM 774 C C . LEU A 1 101 ? 22.312 1.136 -2.787 1.00 70.81 101 LEU A C 1
ATOM 776 O O . LEU A 1 101 ? 23.472 0.951 -2.429 1.00 70.81 101 LEU A O 1
ATOM 780 N N . GLU A 1 102 ? 21.850 2.341 -3.128 1.00 70.31 102 GLU A N 1
ATOM 781 C CA . GLU A 1 102 ? 22.643 3.577 -3.078 1.00 70.31 102 GLU A CA 1
ATOM 782 C C . GLU A 1 102 ? 22.783 4.139 -1.653 1.00 70.31 102 GLU A C 1
ATOM 784 O O . GLU A 1 102 ? 23.773 4.799 -1.339 1.00 70.31 102 GLU A O 1
ATOM 789 N N . GLY A 1 103 ? 21.821 3.850 -0.769 1.00 68.94 103 GLY A N 1
ATOM 790 C CA . GLY A 1 103 ? 21.921 4.100 0.668 1.00 68.94 103 GLY A CA 1
ATOM 791 C C . GLY A 1 103 ? 20.670 4.725 1.307 1.00 68.94 103 GLY A C 1
ATOM 792 O O . GLY A 1 103 ? 19.740 5.164 0.627 1.00 68.94 103 GLY A O 1
ATOM 793 N N . PRO A 1 104 ? 20.627 4.806 2.651 1.00 63.34 104 PRO A N 1
ATOM 794 C CA . PRO A 1 104 ? 19.443 5.238 3.403 1.00 63.34 104 PRO A CA 1
ATOM 795 C C . PRO A 1 104 ? 19.031 6.698 3.145 1.00 63.34 104 PRO A C 1
ATOM 797 O O . PRO A 1 104 ? 17.854 7.028 3.275 1.00 63.34 104 PRO A O 1
ATOM 800 N N . ALA A 1 105 ? 19.969 7.564 2.746 1.00 59.34 105 ALA A N 1
ATOM 801 C CA . ALA A 1 105 ? 19.685 8.961 2.408 1.00 59.34 105 ALA A CA 1
ATOM 802 C C . ALA A 1 105 ? 18.872 9.097 1.105 1.00 59.34 105 ALA A C 1
ATOM 804 O O . ALA A 1 105 ? 17.909 9.860 1.065 1.00 59.34 105 ALA A O 1
ATOM 805 N N . THR A 1 106 ? 19.212 8.319 0.072 1.00 60.56 106 THR A N 1
ATOM 806 C CA . THR A 1 106 ? 18.479 8.267 -1.208 1.00 60.56 106 THR A CA 1
ATOM 807 C C . THR A 1 106 ? 17.130 7.562 -1.057 1.00 60.56 106 THR A C 1
ATOM 809 O O . THR A 1 106 ? 16.156 7.895 -1.725 1.00 60.56 106 THR A O 1
ATOM 812 N N . LEU A 1 107 ? 17.033 6.605 -0.135 1.00 59.06 107 LEU A N 1
ATOM 813 C CA . LEU A 1 107 ? 15.774 5.929 0.169 1.00 59.06 107 LEU A CA 1
ATOM 814 C C . LEU A 1 107 ? 14.749 6.868 0.829 1.00 59.06 107 LEU A C 1
ATOM 816 O O . LEU A 1 107 ? 13.564 6.844 0.490 1.00 59.06 107 LEU A O 1
ATOM 820 N N . ALA A 1 108 ? 15.205 7.713 1.758 1.00 59.03 108 ALA A N 1
ATOM 821 C CA . ALA A 1 108 ? 14.349 8.631 2.508 1.00 59.03 108 ALA A CA 1
ATOM 822 C C . ALA A 1 108 ? 13.685 9.708 1.629 1.00 59.03 108 ALA A C 1
ATOM 824 O O . ALA A 1 108 ? 12.608 10.192 1.971 1.00 59.03 108 ALA A O 1
ATOM 825 N N . THR A 1 109 ? 14.286 10.068 0.491 1.00 60.41 109 THR A N 1
ATOM 826 C CA . THR A 1 109 ? 13.704 11.024 -0.467 1.00 60.41 109 THR A CA 1
ATOM 827 C C . THR A 1 109 ? 12.639 10.402 -1.371 1.00 60.41 109 THR A C 1
ATOM 829 O O . THR A 1 109 ? 11.812 11.128 -1.920 1.00 60.41 109 THR A O 1
ATOM 832 N N . LEU A 1 110 ? 12.625 9.073 -1.513 1.00 59.03 110 LEU A N 1
ATOM 833 C CA . LEU A 1 110 ? 11.717 8.353 -2.412 1.00 59.03 110 LEU A CA 1
ATOM 834 C C . LEU A 1 110 ? 10.521 7.717 -1.690 1.00 59.03 110 LEU A C 1
ATOM 836 O O . LEU A 1 110 ? 9.442 7.619 -2.276 1.00 59.03 110 LEU A O 1
ATOM 840 N N . ILE A 1 111 ? 10.665 7.337 -0.417 1.00 62.28 111 ILE A N 1
ATOM 841 C CA . ILE A 1 111 ? 9.570 6.771 0.383 1.00 62.28 111 ILE A CA 1
ATOM 842 C C . ILE A 1 111 ? 8.901 7.872 1.212 1.00 62.28 111 ILE A C 1
ATOM 844 O O . ILE A 1 111 ? 9.118 8.009 2.415 1.00 62.28 111 ILE A O 1
ATOM 848 N N . ILE A 1 112 ? 8.034 8.649 0.563 1.00 69.06 112 ILE A N 1
ATOM 849 C CA . ILE A 1 112 ? 7.047 9.480 1.261 1.00 69.06 112 ILE A CA 1
ATOM 850 C C . ILE A 1 112 ? 5.729 8.692 1.275 1.00 69.06 112 ILE A C 1
ATOM 852 O O . ILE A 1 112 ? 5.192 8.427 0.194 1.00 69.06 112 ILE A O 1
ATOM 856 N N . PRO A 1 113 ? 5.184 8.313 2.451 1.00 66.62 113 PRO A N 1
ATOM 857 C CA . PRO A 1 113 ? 3.964 7.511 2.534 1.00 66.62 113 PRO A CA 1
ATOM 858 C C . PRO A 1 113 ? 2.801 8.095 1.729 1.00 66.62 113 PRO A C 1
ATOM 860 O O . PRO A 1 113 ? 2.131 7.363 1.011 1.00 66.62 113 PRO A O 1
ATOM 863 N N . ASP A 1 114 ? 2.614 9.416 1.763 1.00 66.19 114 ASP A N 1
ATOM 864 C CA . ASP A 1 114 ? 1.566 10.090 0.990 1.00 66.19 114 ASP A CA 1
ATOM 865 C C . ASP A 1 114 ? 1.757 9.953 -0.530 1.00 66.19 114 ASP A C 1
ATOM 867 O O . ASP A 1 114 ? 0.780 9.752 -1.248 1.00 66.19 114 ASP A O 1
ATOM 871 N N . ASN A 1 115 ? 2.999 9.975 -1.028 1.00 70.12 115 ASN A N 1
ATOM 872 C CA . ASN A 1 115 ? 3.279 9.788 -2.456 1.00 70.12 115 ASN A CA 1
ATOM 873 C C . ASN A 1 115 ? 3.008 8.345 -2.890 1.00 70.12 115 ASN A C 1
ATOM 875 O O . ASN A 1 115 ? 2.401 8.125 -3.935 1.00 70.12 115 ASN A O 1
ATOM 879 N N . MET A 1 116 ? 3.406 7.363 -2.076 1.00 70.69 116 MET A N 1
ATOM 880 C CA . MET A 1 116 ? 3.090 5.952 -2.324 1.00 70.69 116 MET A CA 1
ATOM 881 C C . MET A 1 116 ? 1.574 5.728 -2.334 1.00 70.69 116 MET A C 1
ATOM 883 O O . MET A 1 116 ? 1.032 5.138 -3.263 1.00 70.69 116 MET A O 1
ATOM 887 N N . ILE A 1 117 ? 0.856 6.277 -1.359 1.00 70.12 117 ILE A N 1
ATOM 888 C CA . ILE A 1 117 ? -0.605 6.175 -1.279 1.00 70.12 117 ILE A CA 1
ATOM 889 C C . ILE A 1 117 ? -1.276 6.858 -2.481 1.00 70.12 117 ILE A C 1
ATOM 891 O O . ILE A 1 117 ? -2.201 6.293 -3.056 1.00 70.12 117 ILE A O 1
ATOM 895 N N . ALA A 1 118 ? -0.814 8.034 -2.911 1.00 71.88 118 ALA A N 1
ATOM 896 C CA . ALA A 1 118 ? -1.377 8.732 -4.069 1.00 71.88 118 ALA A CA 1
ATOM 897 C C . ALA A 1 118 ? -1.150 7.969 -5.387 1.00 71.88 118 ALA A C 1
ATOM 899 O O . ALA A 1 118 ? -2.057 7.855 -6.216 1.00 71.88 118 ALA A O 1
ATOM 900 N N . LEU A 1 119 ? 0.048 7.405 -5.568 1.00 71.25 119 LEU A N 1
ATOM 901 C CA . LEU A 1 119 ? 0.400 6.613 -6.746 1.00 71.25 119 LEU A CA 1
ATOM 902 C C . LEU A 1 119 ? -0.464 5.352 -6.850 1.00 71.25 119 LEU A C 1
ATOM 904 O O . LEU A 1 119 ? -0.981 5.043 -7.920 1.00 71.25 119 LEU A O 1
ATOM 908 N N . PHE A 1 120 ? -0.663 4.660 -5.732 1.00 69.19 120 PHE A N 1
ATOM 909 C CA . PHE A 1 120 ? -1.399 3.399 -5.681 1.00 69.19 120 PHE A CA 1
ATOM 910 C C . PHE A 1 120 ? -2.886 3.554 -5.321 1.00 69.19 120 PHE A C 1
ATOM 912 O O . PHE A 1 120 ? -3.586 2.554 -5.202 1.00 69.19 120 PHE A O 1
ATOM 919 N N . GLY A 1 121 ? -3.381 4.783 -5.155 1.00 66.44 121 GLY A N 1
ATOM 920 C CA . GLY A 1 121 ? -4.749 5.059 -4.720 1.00 66.44 121 GLY A CA 1
ATOM 921 C C . GLY A 1 121 ? -5.818 4.493 -5.657 1.00 66.44 121 GLY A C 1
ATOM 922 O O . GLY A 1 121 ? -5.599 4.359 -6.861 1.00 66.44 121 GLY A O 1
ATOM 923 N N . GLN A 1 122 ? -7.008 4.213 -5.110 1.00 61.97 122 GLN A N 1
ATOM 924 C CA . GLN A 1 122 ? -8.135 3.612 -5.843 1.00 61.97 122 GLN A CA 1
ATOM 925 C C . GLN A 1 122 ? -8.422 4.323 -7.179 1.00 61.97 122 GLN A C 1
ATOM 927 O O . GLN A 1 122 ? -8.534 3.667 -8.208 1.00 61.97 122 GLN A O 1
ATOM 932 N N . ASN A 1 123 ? -8.424 5.660 -7.214 1.00 60.88 123 ASN A N 1
ATOM 933 C CA . ASN A 1 123 ? -8.656 6.429 -8.448 1.00 60.88 123 ASN A CA 1
ATOM 934 C C . ASN A 1 123 ? -7.568 6.217 -9.517 1.00 60.88 123 ASN A C 1
ATOM 936 O O . ASN A 1 123 ? -7.860 6.189 -10.716 1.00 60.88 123 ASN A O 1
ATOM 940 N N . SER A 1 124 ? -6.319 6.033 -9.083 1.00 60.41 124 SER A N 1
ATOM 941 C CA . SER A 1 124 ? -5.162 5.767 -9.945 1.00 60.41 124 SER A CA 1
ATOM 942 C C . SER A 1 124 ? -5.192 4.348 -10.526 1.00 60.41 124 SER A C 1
ATOM 944 O O . SER A 1 124 ? -4.663 4.130 -11.618 1.00 60.41 124 SER A O 1
ATOM 946 N N . LEU A 1 125 ? -5.836 3.406 -9.822 1.00 62.50 125 LEU A N 1
ATOM 947 C CA . LEU A 1 125 ? -5.995 2.004 -10.220 1.00 62.50 125 LEU A CA 1
ATOM 948 C C . LEU A 1 125 ? -7.294 1.714 -10.991 1.00 62.50 125 LEU A C 1
ATOM 950 O O . LEU A 1 125 ? -7.334 0.725 -11.715 1.00 62.50 125 LEU A O 1
ATOM 954 N N . LEU A 1 126 ? -8.346 2.525 -10.828 1.00 57.44 126 LEU A N 1
ATOM 955 C CA . LEU A 1 126 ? -9.676 2.306 -11.422 1.00 57.44 126 LEU A CA 1
ATOM 956 C C . LEU A 1 126 ? -9.863 2.914 -12.818 1.00 57.44 126 LEU A C 1
ATOM 958 O O . LEU A 1 126 ? -10.785 2.514 -13.522 1.00 57.44 126 LEU A O 1
ATOM 962 N N . SER A 1 127 ? -9.013 3.859 -13.215 1.00 50.28 127 SER A N 1
ATOM 963 C CA . SER A 1 127 ? -9.139 4.547 -14.502 1.00 50.28 127 SER A CA 1
ATOM 964 C C . SER A 1 127 ? -8.185 3.927 -15.523 1.00 50.28 127 SER A C 1
ATOM 966 O O . SER A 1 127 ? -6.970 4.029 -15.331 1.00 50.28 127 SER A O 1
ATOM 968 N N . ASP A 1 128 ? -8.706 3.325 -16.593 1.00 51.28 128 ASP A N 1
ATOM 969 C CA . ASP A 1 128 ? -7.923 3.010 -17.797 1.00 51.28 128 ASP A CA 1
ATOM 970 C C . ASP A 1 128 ? -7.707 4.284 -18.630 1.00 51.28 128 ASP A C 1
ATOM 972 O O . ASP A 1 128 ? -8.702 4.940 -19.007 1.00 51.28 128 ASP A O 1
#

Foldseek 3Di:
DPPPVQVVLLVVLLVVLVVLVVVLQWQQDPPPRDTDGPPDQADPPPPGRHGRPDDPQNSLLVSLVSNLVSLVVSCVVPNARPDDLSNVLSVLSVVLVVLVVVHDVSNVVSDDSVVSCVSSPPVNSVDD